Protein AF-A0A3E0H5S7-F1 (afdb_monomer_lite)

Radius of gyration: 14.59 Å; chains: 1; bounding box: 33×30×30 Å

Secondary structure (DSSP, 8-state):
-----TTS-HHHHHHHHHHHHHHHHHSS-S-SSHHHIIIIIHHHHHHHHHHHHH--

Organism: NCBI:txid1045776

Foldseek 3Di:
DPPPPPPPPVVNVLVVLLVVLVVCVPDPFNDPDPVCCVPPGVVSNVVSVVVNVVSD

pLDDT: mean 84.4, std 15.68, range [44.97, 96.81]

InterPro domains:
  IPR009218 Predicted HD phosphohydrolase [PTHR21174] (1-56)

Sequence (56 aa):
MRHEYSAVPDDVWLIRRSEVLQFFLDRERIFLTSTGRDRWESSARRNIARELGTLR

Structure (mmCIF, N/CA/C/O backbone):
data_AF-A0A3E0H5S7-F1
#
_entry.id   AF-A0A3E0H5S7-F1
#
loop_
_atom_site.group_PDB
_atom_site.id
_atom_site.type_symbol
_atom_site.label_atom_id
_atom_site.label_alt_id
_atom_site.label_comp_id
_atom_site.label_asym_id
_atom_site.label_entity_id
_atom_site.label_seq_id
_atom_site.pdbx_PDB_ins_code
_atom_site.Cartn_x
_atom_site.Cartn_y
_atom_site.Cartn_z
_atom_site.occupancy
_atom_site.B_iso_or_equiv
_atom_site.auth_seq_id
_atom_site.auth_comp_id
_atom_site.auth_asym_id
_atom_site.auth_atom_id
_atom_site.pdbx_PDB_model_num
ATOM 1 N N . MET A 1 1 ? 20.177 20.279 -15.010 1.00 44.97 1 MET A N 1
ATOM 2 C CA . MET A 1 1 ? 19.730 19.232 -15.952 1.00 44.97 1 MET A CA 1
ATOM 3 C C . MET A 1 1 ? 19.879 17.886 -15.244 1.00 44.97 1 MET A C 1
ATOM 5 O O . MET A 1 1 ? 20.999 17.423 -15.094 1.00 44.97 1 MET A O 1
ATOM 9 N N . ARG A 1 2 ? 18.804 17.334 -14.658 1.00 50.56 2 ARG A N 1
ATOM 10 C CA . ARG A 1 2 ? 18.873 16.122 -13.815 1.00 50.56 2 ARG A CA 1
ATOM 11 C C . ARG A 1 2 ? 18.744 14.879 -14.709 1.00 50.56 2 ARG A C 1
ATOM 13 O O . ARG A 1 2 ? 17.641 14.399 -14.921 1.00 50.56 2 ARG A O 1
ATOM 20 N N . HIS A 1 3 ? 19.864 14.419 -15.267 1.00 50.91 3 HIS A N 1
ATOM 21 C CA . HIS A 1 3 ? 19.962 13.250 -16.157 1.00 50.91 3 HIS A CA 1
ATOM 22 C C . 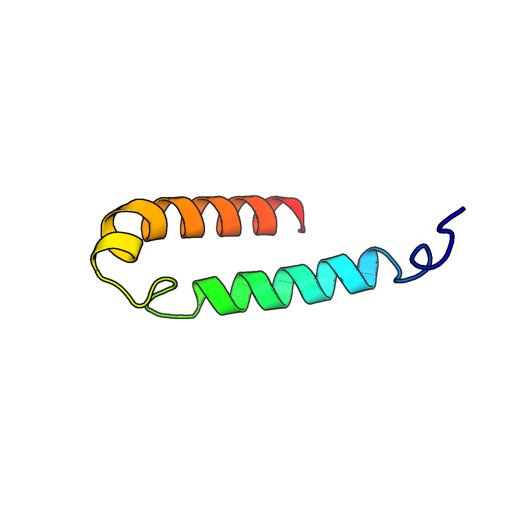HIS A 1 3 ? 20.628 12.044 -15.472 1.00 50.91 3 HIS A C 1
ATOM 24 O O . HIS A 1 3 ? 21.524 11.426 -16.030 1.00 50.91 3 HIS A O 1
ATOM 30 N N . GLU A 1 4 ? 20.207 11.686 -14.261 1.00 50.47 4 GLU A N 1
ATOM 31 C CA . GLU A 1 4 ? 20.794 10.535 -13.554 1.00 50.47 4 GLU A CA 1
ATOM 32 C C . GLU A 1 4 ? 19.732 9.658 -12.886 1.00 50.47 4 GLU A C 1
ATOM 34 O O . GLU A 1 4 ? 19.788 9.453 -11.688 1.00 50.47 4 GLU A O 1
ATOM 39 N N . TYR A 1 5 ? 18.740 9.162 -13.634 1.00 47.88 5 TYR A N 1
ATOM 40 C CA . TYR A 1 5 ? 17.935 7.983 -13.238 1.00 47.88 5 TYR A CA 1
ATOM 41 C C . TYR A 1 5 ? 17.374 7.218 -14.457 1.00 47.88 5 TYR A C 1
ATOM 43 O O . TYR A 1 5 ? 16.382 6.513 -14.345 1.00 47.88 5 TYR A O 1
ATOM 51 N N . SER A 1 6 ? 17.981 7.351 -15.643 1.00 54.31 6 SER A N 1
ATOM 52 C CA . SER A 1 6 ? 17.406 6.815 -16.892 1.00 54.31 6 SER A CA 1
ATOM 53 C C . SER A 1 6 ? 17.753 5.348 -17.192 1.00 54.31 6 SER A C 1
ATOM 55 O O . SER A 1 6 ? 17.484 4.885 -18.294 1.00 54.31 6 SER A O 1
ATOM 57 N N . ALA A 1 7 ? 18.393 4.627 -16.267 1.00 53.59 7 ALA A N 1
ATOM 58 C CA . ALA A 1 7 ? 18.931 3.292 -16.540 1.00 53.59 7 ALA A CA 1
ATOM 59 C C . ALA A 1 7 ? 18.740 2.295 -15.389 1.00 53.59 7 ALA A C 1
ATOM 61 O O . ALA A 1 7 ? 19.529 1.366 -15.242 1.00 53.59 7 ALA A O 1
ATOM 62 N N . VAL A 1 8 ? 17.694 2.451 -14.570 1.00 56.94 8 VAL A N 1
ATOM 63 C CA . VAL A 1 8 ? 17.084 1.225 -14.041 1.00 56.94 8 VAL A CA 1
ATOM 64 C C . VAL A 1 8 ? 16.270 0.692 -15.214 1.00 56.94 8 VAL A C 1
ATOM 66 O O . VAL A 1 8 ? 15.399 1.428 -15.670 1.00 56.94 8 VAL A O 1
ATOM 69 N N . PRO A 1 9 ? 16.575 -0.498 -15.763 1.00 66.06 9 PRO A N 1
ATOM 70 C CA . PRO A 1 9 ? 15.747 -1.071 -16.812 1.00 66.06 9 PRO A CA 1
ATOM 71 C C . PRO A 1 9 ? 14.316 -1.096 -16.290 1.00 66.06 9 PRO A C 1
ATOM 73 O O . PRO A 1 9 ? 14.103 -1.558 -15.164 1.00 66.06 9 PRO A O 1
ATOM 76 N N . ASP A 1 10 ? 13.366 -0.567 -17.059 1.00 66.50 10 ASP A N 1
ATOM 77 C CA . ASP A 1 10 ? 11.961 -0.507 -16.648 1.00 66.50 10 ASP A CA 1
ATOM 78 C C . ASP A 1 10 ? 11.494 -1.882 -16.150 1.00 66.50 10 ASP A C 1
ATOM 80 O O . ASP A 1 10 ? 10.829 -1.977 -15.128 1.00 66.50 10 ASP A O 1
ATOM 84 N N . ASP A 1 11 ? 11.993 -2.957 -16.755 1.00 71.19 11 ASP A N 1
ATOM 85 C CA . ASP A 1 11 ? 11.806 -4.352 -16.355 1.00 71.19 11 ASP A CA 1
ATOM 86 C C . ASP A 1 11 ? 12.159 -4.625 -14.879 1.00 71.19 11 ASP A C 1
ATOM 88 O O . ASP A 1 11 ? 11.391 -5.247 -14.145 1.00 71.19 11 ASP A O 1
ATOM 92 N N . VAL A 1 12 ? 13.304 -4.124 -14.403 1.00 78.44 12 VAL A N 1
ATOM 93 C CA . VAL A 1 12 ? 13.728 -4.262 -13.000 1.00 78.44 12 VAL A CA 1
ATOM 94 C C . VAL A 1 12 ? 12.808 -3.449 -12.098 1.00 78.44 12 VAL A C 1
ATOM 96 O O . VAL A 1 12 ? 12.436 -3.909 -11.018 1.00 78.44 12 VAL A O 1
ATOM 99 N N . TRP A 1 13 ? 12.406 -2.256 -12.534 1.00 75.94 13 TRP A N 1
ATOM 100 C CA . TRP A 1 13 ? 11.455 -1.444 -11.785 1.00 75.94 13 TRP A CA 1
ATOM 101 C C . TRP A 1 13 ? 10.089 -2.136 -11.677 1.00 75.94 13 TRP A C 1
ATOM 103 O O . TRP A 1 13 ? 9.553 -2.225 -10.573 1.00 75.94 13 TRP A O 1
ATOM 113 N N . LEU A 1 14 ? 9.569 -2.703 -12.768 1.00 81.19 14 LEU A N 1
ATOM 114 C CA . LEU A 1 14 ? 8.294 -3.424 -12.831 1.00 81.19 14 LEU A CA 1
ATOM 115 C C . LEU A 1 14 ? 8.301 -4.658 -11.918 1.00 81.19 14 LEU A C 1
ATOM 117 O O . LEU A 1 14 ? 7.384 -4.828 -11.110 1.00 81.19 14 LEU A O 1
ATOM 121 N N . ILE A 1 15 ? 9.361 -5.476 -11.975 1.00 84.69 15 ILE A N 1
ATOM 122 C CA . ILE A 1 15 ? 9.514 -6.665 -11.122 1.00 84.69 15 ILE A CA 1
ATOM 123 C C . ILE A 1 15 ? 9.504 -6.252 -9.649 1.00 84.69 15 ILE A C 1
ATOM 125 O O . ILE A 1 15 ? 8.656 -6.706 -8.879 1.00 84.69 15 ILE A O 1
ATOM 129 N N . ARG A 1 16 ? 10.378 -5.321 -9.258 1.00 86.94 16 ARG A N 1
ATOM 130 C CA . ARG A 1 16 ? 10.497 -4.880 -7.859 1.00 86.94 16 ARG A CA 1
ATOM 131 C C . ARG A 1 16 ? 9.228 -4.187 -7.370 1.00 86.94 16 ARG A C 1
ATOM 133 O O . ARG A 1 16 ? 8.832 -4.354 -6.217 1.00 86.94 16 ARG A O 1
ATOM 140 N N . ARG A 1 17 ? 8.553 -3.435 -8.241 1.00 89.94 17 A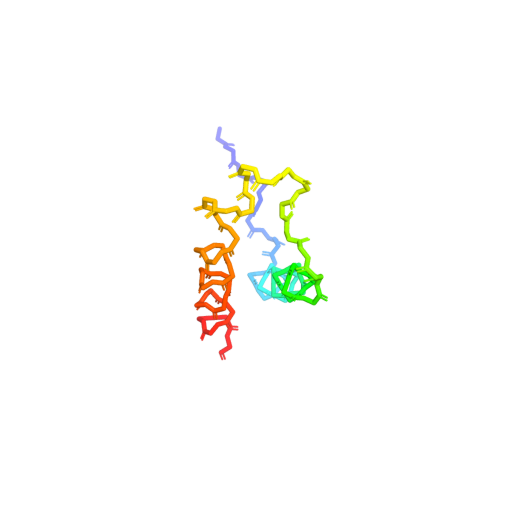RG A N 1
ATOM 141 C CA . ARG A 1 17 ? 7.268 -2.797 -7.945 1.00 89.94 17 ARG A CA 1
ATOM 142 C C . ARG A 1 17 ? 6.192 -3.841 -7.671 1.00 89.94 17 ARG A C 1
ATOM 144 O O . ARG A 1 17 ? 5.475 -3.703 -6.680 1.00 89.94 17 ARG A O 1
ATOM 151 N N . SER A 1 18 ? 6.105 -4.875 -8.506 1.00 90.62 18 SER A N 1
ATOM 152 C CA . SER A 1 18 ? 5.135 -5.957 -8.339 1.00 90.62 18 SER A CA 1
ATOM 153 C C . SER A 1 18 ? 5.352 -6.729 -7.031 1.00 90.62 18 SER A C 1
ATOM 155 O O . SER A 1 18 ? 4.388 -6.967 -6.306 1.00 90.62 18 SER A O 1
ATOM 157 N N . GLU A 1 19 ? 6.606 -7.002 -6.652 1.00 92.25 19 GLU A N 1
ATOM 158 C CA . GLU A 1 19 ? 6.960 -7.649 -5.379 1.00 92.25 19 GLU A CA 1
ATOM 159 C C . GLU A 1 19 ? 6.497 -6.824 -4.170 1.00 92.25 19 GLU A C 1
ATOM 161 O O . GLU A 1 19 ? 5.856 -7.345 -3.256 1.00 92.25 19 GLU A O 1
ATOM 166 N N . VAL A 1 20 ? 6.772 -5.515 -4.173 1.00 92.50 20 VAL A N 1
ATOM 167 C CA . VAL A 1 20 ? 6.359 -4.608 -3.089 1.00 92.50 20 VAL A CA 1
ATOM 168 C C . VAL A 1 20 ? 4.836 -4.535 -2.981 1.00 92.50 20 VAL A C 1
ATOM 170 O O . VAL A 1 20 ? 4.289 -4.541 -1.879 1.00 92.50 20 VAL A O 1
ATOM 173 N N . LEU A 1 21 ? 4.141 -4.464 -4.115 1.00 92.69 21 LEU A N 1
ATOM 174 C CA . LEU A 1 21 ? 2.681 -4.433 -4.158 1.00 92.69 21 LEU A CA 1
ATOM 175 C C . LEU A 1 21 ? 2.058 -5.732 -3.643 1.00 92.69 21 LEU A C 1
ATOM 177 O O . LEU A 1 21 ? 1.128 -5.678 -2.837 1.00 92.69 21 LEU A O 1
ATOM 181 N N . GLN A 1 22 ? 2.592 -6.880 -4.057 1.00 92.31 22 GLN A N 1
ATOM 182 C CA . GLN A 1 22 ? 2.144 -8.186 -3.581 1.00 92.31 22 GLN A CA 1
ATOM 183 C C . GLN A 1 22 ? 2.342 -8.312 -2.067 1.00 92.31 22 GLN A C 1
ATOM 185 O O . GLN A 1 22 ? 1.413 -8.675 -1.350 1.00 92.31 22 GLN A O 1
ATOM 190 N N . PHE A 1 23 ? 3.491 -7.871 -1.555 1.00 94.06 23 PHE A N 1
ATOM 191 C CA . PHE A 1 23 ? 3.772 -7.860 -0.123 1.00 94.06 23 PHE A CA 1
ATOM 192 C C . PHE A 1 23 ? 2.763 -7.037 0.697 1.00 94.06 23 PHE A C 1
ATOM 194 O O . PHE A 1 23 ? 2.451 -7.393 1.834 1.00 94.06 23 PHE A O 1
ATOM 201 N N . PHE A 1 24 ? 2.216 -5.947 0.149 1.00 93.75 24 PHE A N 1
ATOM 202 C CA . PHE A 1 24 ? 1.137 -5.212 0.817 1.00 93.75 24 PHE A CA 1
ATOM 203 C C . PHE A 1 24 ? -0.193 -5.975 0.830 1.00 93.75 24 PHE A C 1
ATOM 205 O O . PHE A 1 24 ? -0.943 -5.837 1.796 1.00 93.75 24 PHE A O 1
ATOM 212 N N . LEU A 1 25 ? -0.492 -6.774 -0.200 1.00 92.38 25 LEU A N 1
ATOM 213 C CA . LEU A 1 25 ? -1.701 -7.603 -0.238 1.00 92.38 25 LEU A CA 1
ATOM 214 C C . LEU A 1 25 ? -1.622 -8.812 0.699 1.00 92.38 25 LEU A C 1
ATOM 216 O O . LEU A 1 25 ? -2.649 -9.170 1.278 1.00 92.38 25 LEU A O 1
ATOM 220 N N . ASP A 1 26 ? -0.428 -9.382 0.871 1.00 93.94 26 ASP A N 1
ATOM 221 C CA . ASP A 1 26 ? -0.182 -10.563 1.711 1.00 93.94 26 ASP A CA 1
ATOM 222 C C . ASP A 1 26 ? -0.292 -10.258 3.215 1.00 93.94 26 ASP A C 1
ATOM 224 O O . ASP A 1 26 ? -0.499 -11.148 4.040 1.00 93.94 26 ASP A O 1
ATOM 228 N N . ARG A 1 27 ? -0.172 -8.984 3.598 1.00 93.81 27 ARG A N 1
ATOM 229 C CA . ARG A 1 27 ? -0.400 -8.537 4.976 1.00 93.81 27 ARG A CA 1
ATOM 230 C C . ARG A 1 27 ? -1.888 -8.578 5.305 1.00 93.81 27 ARG A C 1
ATOM 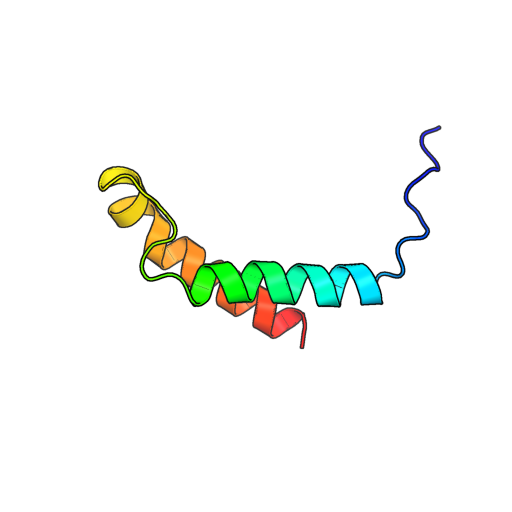232 O O . ARG A 1 27 ? -2.722 -8.210 4.485 1.00 93.81 27 ARG A O 1
ATOM 239 N N . GLU A 1 28 ? -2.230 -8.899 6.552 1.00 92.00 28 GLU A N 1
ATOM 240 C CA . GLU A 1 28 ? -3.617 -8.819 7.040 1.00 92.00 28 GLU A CA 1
ATOM 241 C C . GLU A 1 28 ? -4.150 -7.375 6.988 1.00 92.00 28 GLU A C 1
ATOM 243 O O . GLU A 1 28 ? -5.315 -7.138 6.674 1.00 92.00 28 GLU A O 1
ATOM 248 N N . ARG A 1 29 ? -3.287 -6.390 7.278 1.00 93.12 29 ARG A N 1
ATOM 249 C CA . ARG A 1 29 ? -3.650 -4.968 7.364 1.00 93.12 29 ARG A CA 1
ATOM 250 C C . ARG A 1 29 ? -2.545 -4.096 6.776 1.00 93.12 29 ARG A C 1
ATOM 252 O O . ARG A 1 29 ? -1.379 -4.244 7.145 1.00 93.12 29 ARG A O 1
ATOM 259 N N . ILE A 1 30 ? -2.916 -3.165 5.904 1.00 93.69 30 ILE A N 1
ATOM 260 C CA . ILE A 1 30 ? -2.011 -2.164 5.326 1.00 93.69 30 ILE A CA 1
ATOM 261 C C . ILE A 1 30 ? -1.870 -0.982 6.288 1.00 93.69 30 ILE A C 1
ATOM 263 O O . ILE A 1 30 ? -0.759 -0.506 6.527 1.00 93.69 30 ILE A O 1
ATOM 267 N N . PHE A 1 31 ? -2.979 -0.535 6.886 1.00 94.25 31 PHE A N 1
ATOM 268 C CA . PHE A 1 31 ? -2.980 0.573 7.841 1.00 94.25 31 PHE A CA 1
ATOM 269 C C . PHE A 1 31 ? -3.006 0.085 9.299 1.00 94.25 31 PHE A C 1
ATOM 271 O O . PHE A 1 31 ? -3.817 -0.750 9.708 1.00 94.25 31 PHE A O 1
ATOM 278 N N . LEU A 1 32 ? -2.126 0.646 10.132 1.00 94.31 32 LEU A N 1
ATOM 279 C CA . LEU A 1 32 ? -2.011 0.259 11.546 1.00 94.31 32 LEU A CA 1
ATOM 280 C C . LEU A 1 32 ? -3.061 0.932 12.444 1.00 94.31 32 LEU A C 1
ATOM 282 O O . LEU A 1 32 ? -3.454 0.369 13.466 1.00 94.31 32 LEU A O 1
ATOM 286 N N . THR A 1 33 ? -3.583 2.091 12.047 1.00 95.81 33 THR A N 1
ATOM 287 C CA . THR A 1 33 ? -4.644 2.801 12.777 1.00 95.81 33 THR A CA 1
ATOM 288 C C . THR A 1 33 ? -6.027 2.350 12.312 1.00 95.81 33 THR A C 1
ATOM 290 O O . THR A 1 33 ? -6.226 2.079 11.129 1.00 95.81 33 THR A O 1
ATOM 293 N N . SER A 1 34 ? -7.000 2.279 13.226 1.00 93.12 34 SER A N 1
ATOM 294 C CA . SER A 1 34 ? -8.397 1.953 12.885 1.00 93.12 34 SER A CA 1
ATOM 295 C C . SER A 1 34 ? -8.969 2.935 11.869 1.00 93.12 34 SER A C 1
ATOM 297 O O . SER A 1 34 ? -9.410 2.517 10.807 1.00 93.12 34 SER A O 1
ATOM 299 N N . THR A 1 35 ? -8.819 4.238 12.116 1.00 95.12 35 THR A N 1
ATOM 300 C CA . THR A 1 35 ? -9.289 5.294 11.208 1.00 95.12 35 THR A CA 1
ATOM 301 C C . THR A 1 35 ? -8.708 5.163 9.800 1.00 95.12 35 THR A C 1
ATOM 303 O O . THR A 1 35 ? -9.409 5.389 8.815 1.00 95.12 35 THR A O 1
ATOM 306 N N . GLY A 1 36 ? -7.426 4.797 9.688 1.00 94.38 36 GLY A N 1
ATOM 307 C CA . GLY A 1 36 ? -6.783 4.582 8.394 1.00 94.38 36 GLY A CA 1
ATOM 308 C C . GLY A 1 36 ? -7.318 3.342 7.683 1.00 94.38 36 GLY A C 1
ATOM 309 O O . GLY A 1 36 ? -7.573 3.390 6.481 1.00 94.38 36 GLY A O 1
ATOM 310 N N . ARG A 1 37 ? -7.552 2.253 8.427 1.00 95.25 37 ARG A N 1
ATOM 311 C CA . ARG A 1 37 ? -8.128 1.026 7.865 1.00 95.25 37 ARG A CA 1
ATOM 312 C C . ARG A 1 37 ? -9.533 1.251 7.335 1.00 95.25 37 ARG A C 1
ATOM 314 O O . ARG A 1 37 ? -9.792 0.972 6.168 1.00 95.25 37 ARG A O 1
ATOM 321 N N . ASP A 1 38 ? -10.402 1.812 8.165 1.00 95.88 38 ASP A N 1
ATOM 322 C CA . ASP A 1 38 ? -11.818 1.982 7.840 1.00 95.88 38 ASP A CA 1
ATOM 323 C C . ASP A 1 38 ? -12.003 2.892 6.621 1.00 95.88 38 ASP A C 1
ATOM 325 O O . ASP A 1 38 ? -12.893 2.683 5.797 1.00 95.88 38 ASP A O 1
ATOM 329 N N . ARG A 1 39 ? -11.118 3.885 6.467 1.00 95.94 39 ARG A N 1
ATOM 330 C CA . ARG A 1 39 ? -11.199 4.858 5.379 1.00 95.94 39 ARG A CA 1
ATOM 331 C C . ARG A 1 39 ? -10.502 4.411 4.095 1.00 95.94 39 ARG A C 1
ATOM 333 O O . ARG A 1 39 ? -10.963 4.774 3.012 1.00 95.94 39 ARG A O 1
ATOM 340 N N . TRP A 1 40 ? -9.387 3.682 4.186 1.00 96.44 40 TRP A N 1
ATOM 341 C CA . TRP A 1 40 ? -8.494 3.489 3.037 1.00 96.44 40 TRP A CA 1
ATOM 342 C C . TRP A 1 40 ? -8.101 2.048 2.736 1.00 96.44 40 TRP A C 1
ATOM 344 O O . TRP A 1 40 ? -7.663 1.811 1.615 1.00 96.44 40 TRP A O 1
ATOM 354 N N . GLU A 1 41 ? -8.279 1.082 3.641 1.00 96.31 41 GLU A N 1
ATOM 355 C CA . GLU A 1 41 ? -7.813 -0.301 3.428 1.00 96.31 41 GLU A CA 1
ATOM 356 C C . GLU A 1 41 ? -8.413 -0.907 2.150 1.00 96.31 41 GLU A C 1
ATOM 358 O O . GLU A 1 41 ? -7.688 -1.386 1.278 1.00 96.31 41 GLU A O 1
ATOM 363 N N . SER A 1 42 ? -9.738 -0.814 1.996 1.00 96.12 42 SER A N 1
ATOM 364 C CA . SER A 1 42 ? -10.448 -1.357 0.830 1.00 96.12 42 SER A CA 1
ATOM 365 C C . SER A 1 42 ? -10.031 -0.669 -0.475 1.00 96.12 42 SER A C 1
ATOM 367 O O . SER A 1 42 ? -9.740 -1.327 -1.477 1.00 96.12 42 SER A O 1
ATOM 369 N N . SER A 1 43 ? -9.926 0.665 -0.459 1.00 96.81 43 SER A N 1
ATOM 370 C CA . SER A 1 43 ? -9.494 1.436 -1.629 1.00 96.81 43 SER A CA 1
ATOM 371 C C . SER A 1 43 ? -8.045 1.117 -2.009 1.00 96.81 43 SER A C 1
ATOM 373 O O . SER A 1 43 ? -7.761 0.846 -3.174 1.00 96.81 43 SER A O 1
ATOM 375 N N . ALA A 1 44 ? -7.143 1.051 -1.026 1.00 95.44 44 ALA A N 1
ATOM 376 C CA . ALA A 1 44 ? -5.742 0.704 -1.224 1.00 95.44 44 ALA A CA 1
ATOM 377 C C . ALA A 1 44 ? -5.593 -0.692 -1.836 1.00 95.44 44 ALA A C 1
ATOM 379 O O . ALA A 1 44 ? -4.930 -0.830 -2.861 1.00 95.44 44 ALA A O 1
ATOM 380 N N . ARG A 1 45 ? -6.271 -1.709 -1.290 1.00 95.44 45 ARG A N 1
ATOM 381 C CA . ARG A 1 45 ? -6.232 -3.076 -1.838 1.00 95.44 45 ARG A CA 1
ATOM 382 C C . ARG A 1 45 ? -6.740 -3.142 -3.275 1.00 95.44 45 ARG A C 1
ATOM 384 O O . ARG A 1 45 ? -6.094 -3.766 -4.112 1.00 95.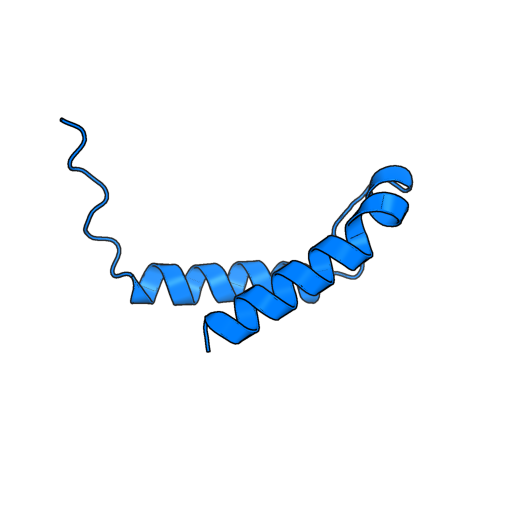44 45 ARG A O 1
ATOM 391 N N . ARG A 1 46 ? -7.849 -2.461 -3.593 1.00 96.56 46 ARG A N 1
ATOM 392 C CA . ARG A 1 46 ? -8.361 -2.385 -4.973 1.00 96.56 46 ARG A CA 1
ATOM 393 C C . ARG A 1 46 ? -7.373 -1.713 -5.922 1.00 96.56 46 ARG A C 1
ATOM 395 O O . ARG A 1 46 ? -7.192 -2.183 -7.041 1.00 96.56 46 ARG A O 1
ATOM 402 N N . ASN A 1 47 ? -6.744 -0.626 -5.485 1.00 95.75 47 ASN A N 1
ATOM 403 C CA . ASN A 1 47 ? -5.783 0.107 -6.305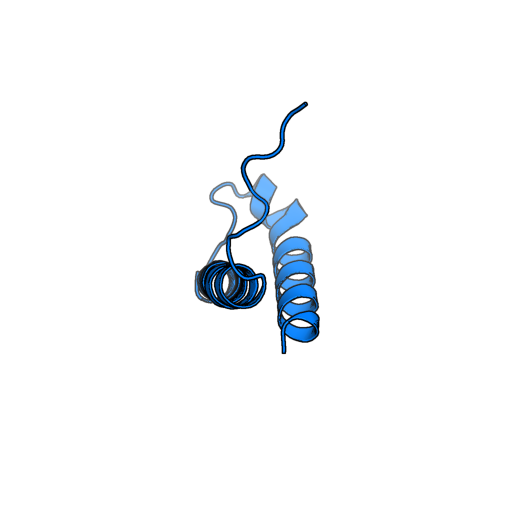 1.00 95.75 47 ASN A CA 1
ATOM 404 C C . ASN A 1 47 ? -4.534 -0.735 -6.573 1.00 95.75 47 ASN A C 1
ATOM 406 O O . ASN A 1 47 ? -4.105 -0.823 -7.719 1.00 95.75 47 ASN A O 1
ATOM 410 N N . ILE A 1 48 ? -4.016 -1.410 -5.544 1.00 94.06 48 ILE A N 1
ATOM 411 C CA . ILE A 1 48 ? -2.875 -2.321 -5.658 1.00 94.06 48 ILE A CA 1
ATOM 412 C C . ILE A 1 48 ? -3.198 -3.485 -6.602 1.00 94.06 48 ILE A C 1
ATOM 4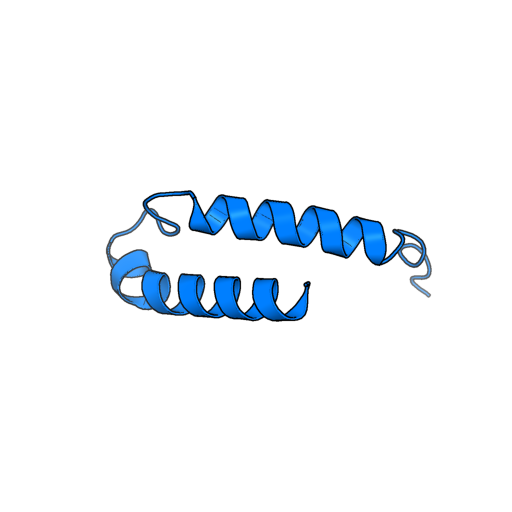14 O O . ILE A 1 48 ? -2.414 -3.773 -7.502 1.00 94.06 48 ILE A O 1
ATOM 418 N N . ALA A 1 49 ? -4.363 -4.124 -6.448 1.00 93.44 49 ALA A N 1
ATOM 419 C CA . ALA A 1 49 ? -4.783 -5.216 -7.325 1.00 93.44 49 ALA A CA 1
ATOM 420 C C . ALA A 1 49 ? -4.923 -4.762 -8.788 1.00 93.44 49 ALA A C 1
ATOM 422 O O . ALA A 1 49 ? -4.508 -5.475 -9.699 1.00 93.44 49 ALA A O 1
ATOM 423 N N . ARG A 1 50 ? -5.461 -3.555 -9.019 1.00 94.44 50 ARG A N 1
ATOM 424 C CA . ARG A 1 50 ? -5.545 -2.960 -10.359 1.00 94.44 50 ARG A CA 1
ATOM 425 C C . ARG A 1 50 ? -4.160 -2.706 -10.947 1.00 94.44 50 ARG A C 1
ATOM 427 O O . ARG A 1 50 ? -3.941 -3.040 -12.103 1.00 94.44 50 ARG A O 1
ATOM 434 N N . GLU A 1 51 ? -3.250 -2.120 -10.174 1.00 92.62 51 GLU A N 1
ATOM 435 C CA . GLU A 1 51 ? -1.886 -1.835 -10.629 1.00 92.62 51 GLU A CA 1
ATOM 436 C C . GLU A 1 51 ? -1.133 -3.132 -10.956 1.00 92.62 51 GLU A C 1
ATOM 438 O O . GLU A 1 51 ? -0.573 -3.250 -12.039 1.00 92.62 51 GLU A O 1
ATOM 443 N N . LEU A 1 52 ? -1.221 -4.163 -10.109 1.00 90.56 52 LEU A N 1
ATOM 444 C CA . LEU A 1 52 ? -0.659 -5.487 -10.405 1.00 90.56 52 LEU A CA 1
ATOM 445 C C . LEU A 1 52 ? -1.239 -6.112 -11.680 1.00 90.56 52 LEU A C 1
ATOM 447 O O . LEU A 1 52 ? -0.508 -6.758 -12.423 1.00 90.56 52 LEU A O 1
ATOM 451 N N . GLY A 1 53 ? -2.529 -5.903 -11.953 1.00 88.75 53 GLY A N 1
ATOM 452 C CA . GLY A 1 53 ? -3.164 -6.343 -13.196 1.00 88.75 53 GLY A CA 1
ATOM 453 C C . GLY A 1 53 ? -2.672 -5.605 -14.444 1.00 88.75 53 GLY A C 1
ATOM 454 O O . GLY A 1 53 ? -2.778 -6.153 -15.530 1.00 88.75 53 GLY A O 1
ATOM 455 N N . THR A 1 54 ? -2.132 -4.389 -14.305 1.00 87.31 54 THR A N 1
ATOM 456 C CA . THR A 1 54 ? -1.510 -3.644 -15.419 1.00 87.31 54 THR A CA 1
ATOM 457 C C . THR A 1 54 ? -0.022 -3.938 -15.602 1.00 87.31 54 THR A C 1
ATOM 459 O O . THR A 1 54 ? 0.544 -3.559 -16.620 1.00 87.31 54 THR A O 1
ATOM 462 N N . LEU A 1 55 ? 0.612 -4.567 -14.607 1.00 80.00 55 LEU A N 1
ATOM 463 C CA . LEU A 1 55 ? 2.031 -4.937 -14.616 1.00 80.00 55 LEU A CA 1
ATOM 464 C C . LEU A 1 55 ? 2.273 -6.375 -15.121 1.00 80.00 55 LEU A C 1
ATOM 466 O O . LEU A 1 55 ? 3.427 -6.777 -15.243 1.00 80.00 55 LEU A O 1
ATOM 470 N N . ARG A 1 56 ? 1.207 -7.150 -15.356 1.00 64.50 56 ARG A N 1
ATOM 471 C CA . ARG A 1 56 ? 1.222 -8.502 -15.938 1.00 64.50 56 ARG A CA 1
ATOM 472 C C . ARG A 1 56 ? 0.778 -8.447 -17.391 1.00 64.50 56 ARG A C 1
ATOM 474 O O . ARG A 1 56 ? 1.315 -9.256 -18.173 1.00 64.50 56 ARG A O 1
#